Protein AF-A0A928A8Z9-F1 (afdb_monomer_lite)

Radius of gyration: 19.28 Å; chains: 1; bounding box: 42×28×47 Å

pLDDT: mean 79.36, std 13.64, range [57.0, 98.56]

Foldseek 3Di:
DDPVVVVVVVVVVVVVVVVVVVVVVVLVDDDDPPCPPPQPDLVVLVPDPPPVPCVPVDDDSVVVVVVVVVSD

Secondary structure (DSSP, 8-state):
--HHHHHHHHHHHHHHHHHHHHHHHHHTSPPPTT-TT----HHHHHH---TT-GGGTT--HHHHHHHHHHT-

Structure (mmCIF, N/CA/C/O backbone):
data_AF-A0A928A8Z9-F1
#
_entry.id   AF-A0A928A8Z9-F1
#
loop_
_atom_site.group_PDB
_atom_site.id
_atom_site.type_symbol
_atom_site.label_atom_id
_atom_site.label_alt_id
_atom_site.label_comp_id
_atom_site.label_asym_id
_atom_site.label_entity_id
_atom_site.label_seq_id
_atom_site.pdbx_PDB_ins_code
_atom_site.Cartn_x
_atom_site.Cartn_y
_atom_site.Cartn_z
_atom_site.occupancy
_atom_site.B_iso_or_equiv
_atom_site.auth_seq_id
_atom_site.auth_comp_id
_atom_site.auth_asym_id
_atom_site.auth_atom_id
_atom_site.pdbx_PDB_model_num
ATOM 1 N N . MET A 1 1 ? 21.920 1.563 -23.262 1.00 70.19 1 MET A N 1
ATOM 2 C CA . MET A 1 1 ? 20.904 0.888 -22.430 1.00 70.19 1 MET A CA 1
ATOM 3 C C . MET A 1 1 ? 19.748 0.568 -23.355 1.00 70.19 1 MET A C 1
ATOM 5 O O . MET A 1 1 ? 19.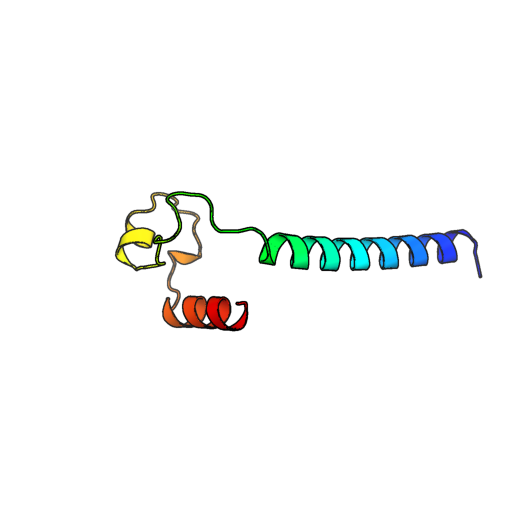395 1.436 -24.144 1.00 70.19 1 MET A O 1
ATOM 9 N N . ASP A 1 2 ? 19.273 -0.671 -23.359 1.00 93.12 2 ASP A N 1
ATOM 10 C CA . ASP A 1 2 ? 18.208 -1.109 -24.264 1.00 93.12 2 ASP A CA 1
ATOM 11 C C . ASP A 1 2 ? 16.917 -0.286 -24.017 1.00 93.12 2 ASP A C 1
ATOM 13 O O . ASP A 1 2 ? 16.595 -0.018 -22.852 1.00 93.12 2 ASP A O 1
ATOM 17 N N . PRO A 1 3 ? 16.199 0.169 -25.063 1.00 94.25 3 PRO A N 1
ATOM 18 C CA . PRO A 1 3 ? 15.000 0.996 -24.904 1.00 94.25 3 PRO A CA 1
ATOM 19 C C . PRO A 1 3 ? 13.909 0.328 -24.054 1.00 94.25 3 PRO A C 1
ATOM 21 O O . PRO A 1 3 ? 13.210 1.019 -23.312 1.00 94.25 3 PRO A O 1
ATOM 24 N N . TYR A 1 4 ? 13.795 -1.001 -24.090 1.00 95.94 4 TYR A N 1
ATOM 25 C CA . TYR A 1 4 ? 12.863 -1.759 -23.256 1.00 95.94 4 TYR A CA 1
ATOM 26 C C . TYR A 1 4 ? 13.265 -1.728 -21.779 1.00 95.94 4 TYR A C 1
ATOM 28 O O . TYR A 1 4 ? 12.403 -1.651 -20.906 1.00 95.94 4 TYR A O 1
ATOM 36 N N . VAL A 1 5 ? 14.569 -1.711 -21.487 1.00 96.44 5 VAL A N 1
ATOM 37 C CA . VAL A 1 5 ? 15.084 -1.590 -20.113 1.00 96.44 5 VAL A CA 1
ATOM 38 C C . VAL A 1 5 ? 14.791 -0.202 -19.541 1.00 96.44 5 VAL A C 1
ATOM 40 O O . VAL A 1 5 ? 14.354 -0.092 -18.398 1.00 96.44 5 VAL A O 1
ATOM 43 N N . ILE A 1 6 ? 14.963 0.860 -20.335 1.00 96.81 6 ILE A N 1
ATOM 44 C CA . ILE A 1 6 ? 14.621 2.229 -19.913 1.00 96.81 6 ILE A CA 1
ATOM 45 C C . ILE A 1 6 ? 13.116 2.339 -19.630 1.00 96.81 6 ILE A C 1
ATOM 47 O O . ILE A 1 6 ? 12.718 2.879 -18.598 1.00 96.81 6 ILE A O 1
ATOM 51 N N . LEU A 1 7 ? 12.280 1.788 -20.515 1.00 97.50 7 LEU A N 1
ATOM 52 C CA . LEU A 1 7 ? 10.828 1.798 -20.349 1.00 97.50 7 LEU A CA 1
ATOM 53 C C . LEU A 1 7 ? 10.393 1.028 -19.093 1.00 97.50 7 LEU A C 1
ATOM 55 O O . LEU A 1 7 ? 9.558 1.522 -18.339 1.00 97.50 7 LEU A O 1
ATOM 59 N N . ALA A 1 8 ? 11.003 -0.128 -18.815 1.00 97.31 8 ALA A N 1
ATOM 60 C CA . ALA A 1 8 ? 10.732 -0.896 -17.600 1.00 97.31 8 ALA A CA 1
ATOM 61 C C . ALA A 1 8 ? 11.057 -0.101 -16.323 1.00 97.31 8 ALA A C 1
ATOM 63 O O . ALA A 1 8 ? 10.246 -0.069 -15.398 1.00 97.31 8 ALA A O 1
ATOM 64 N N . ILE A 1 9 ? 12.200 0.595 -16.284 1.00 97.81 9 ILE A N 1
ATOM 65 C CA . ILE A 1 9 ? 12.591 1.432 -15.138 1.00 97.81 9 ILE A CA 1
ATOM 66 C C . ILE A 1 9 ? 11.574 2.557 -14.913 1.00 97.81 9 ILE A C 1
ATOM 68 O O . ILE A 1 9 ? 11.143 2.778 -13.781 1.00 97.81 9 ILE A O 1
ATOM 72 N N . ILE A 1 10 ? 11.153 3.241 -15.981 1.00 98.19 10 ILE A N 1
ATOM 73 C CA . ILE A 1 10 ? 10.157 4.320 -15.899 1.00 98.19 10 ILE A CA 1
ATOM 74 C C . ILE A 1 10 ? 8.835 3.798 -15.327 1.00 98.19 10 ILE A C 1
ATOM 76 O O . ILE A 1 10 ? 8.261 4.431 -14.442 1.00 98.19 10 ILE A O 1
ATOM 80 N N . VAL A 1 11 ? 8.370 2.636 -15.792 1.00 98.25 11 VAL A N 1
ATOM 81 C CA . VAL A 1 11 ? 7.127 2.021 -15.307 1.00 98.25 11 VAL A CA 1
ATOM 82 C C . VAL A 1 11 ? 7.220 1.693 -13.818 1.00 98.25 11 VAL A C 1
ATOM 84 O O . VAL A 1 11 ? 6.3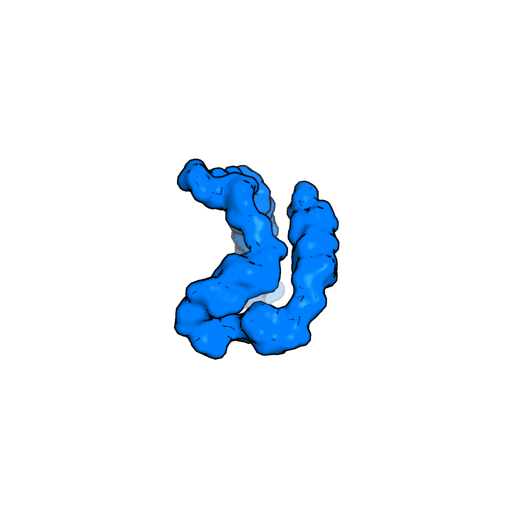03 2.018 -13.068 1.00 98.25 11 VAL A O 1
ATOM 87 N N . VAL A 1 12 ? 8.331 1.110 -13.361 1.00 98.44 12 VAL A N 1
ATOM 88 C CA . VAL A 1 12 ? 8.523 0.793 -11.937 1.00 98.44 12 VAL A CA 1
ATOM 89 C C . VAL A 1 12 ? 8.511 2.061 -11.083 1.00 98.44 12 VAL A C 1
ATOM 91 O O . VAL A 1 12 ? 7.800 2.112 -10.082 1.00 98.44 12 VAL A O 1
ATOM 94 N N . ILE A 1 13 ? 9.233 3.108 -11.493 1.00 98.44 13 ILE A N 1
ATOM 95 C CA . ILE A 1 13 ? 9.248 4.392 -10.774 1.00 98.44 13 ILE A CA 1
ATOM 96 C C . ILE A 1 13 ? 7.838 4.994 -10.708 1.00 98.44 13 ILE A C 1
ATOM 98 O O . ILE A 1 13 ? 7.422 5.469 -9.651 1.00 98.44 13 ILE A O 1
ATOM 102 N N . ALA A 1 14 ? 7.082 4.943 -11.808 1.00 98.50 14 ALA A N 1
ATOM 103 C CA . ALA A 1 14 ? 5.713 5.444 -11.852 1.00 98.50 14 ALA A CA 1
ATOM 104 C C . ALA A 1 14 ? 4.787 4.678 -10.895 1.00 98.50 14 ALA A C 1
ATOM 106 O O . ALA A 1 14 ? 4.021 5.302 -10.165 1.00 98.50 14 ALA A O 1
ATOM 107 N N . LEU A 1 15 ?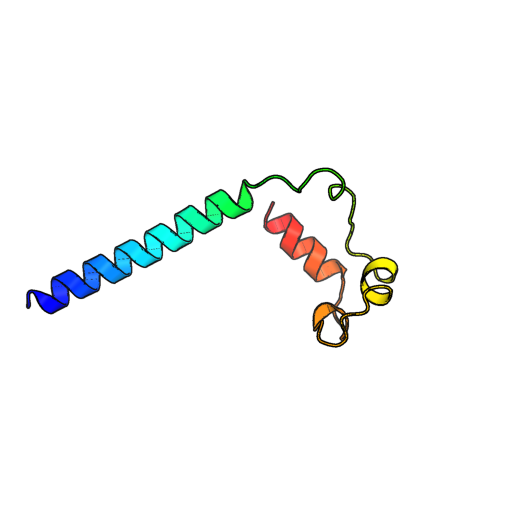 4.882 3.347 -10.845 1.00 98.56 15 LEU A N 1
ATOM 108 C CA . LEU A 1 15 ? 4.084 2.527 -9.928 1.00 98.56 15 LEU A CA 1
ATOM 109 C C . LEU A 1 15 ? 4.401 2.833 -8.462 1.00 98.56 15 LEU A C 1
ATOM 111 O O . LEU A 1 15 ? 3.484 2.987 -7.659 1.00 98.56 15 LEU A O 1
ATOM 115 N N . VAL A 1 16 ? 5.684 2.982 -8.125 1.00 98.31 16 VAL A N 1
ATOM 116 C CA . VAL A 1 16 ? 6.111 3.368 -6.773 1.00 98.31 16 VAL A CA 1
ATOM 117 C C . VAL A 1 16 ? 5.557 4.748 -6.410 1.00 98.31 16 VAL A C 1
ATOM 119 O O . VAL A 1 16 ? 4.999 4.924 -5.330 1.00 98.31 16 VAL A O 1
ATOM 122 N N . ALA A 1 17 ? 5.641 5.722 -7.318 1.00 98.12 17 ALA A N 1
ATOM 123 C CA . ALA A 1 17 ? 5.079 7.051 -7.091 1.00 98.12 17 ALA A CA 1
ATOM 124 C C . ALA A 1 17 ? 3.553 7.009 -6.894 1.00 98.12 17 ALA A C 1
ATOM 126 O O . ALA A 1 17 ? 3.042 7.619 -5.956 1.00 98.12 17 ALA A O 1
ATOM 127 N N . ILE A 1 18 ? 2.828 6.258 -7.730 1.00 98.38 18 ILE A N 1
ATOM 128 C CA . ILE A 1 18 ? 1.375 6.067 -7.602 1.00 98.38 18 ILE A CA 1
ATOM 129 C C . ILE A 1 18 ? 1.033 5.456 -6.243 1.00 98.38 18 ILE A C 1
ATOM 131 O O . ILE A 1 18 ? 0.113 5.936 -5.582 1.00 98.38 18 ILE A O 1
ATOM 135 N N . PHE A 1 19 ? 1.782 4.447 -5.795 1.00 97.38 19 PHE A N 1
ATOM 136 C CA . PHE A 1 19 ? 1.585 3.832 -4.485 1.00 97.38 19 PHE A CA 1
ATOM 137 C C . PHE A 1 19 ? 1.702 4.858 -3.350 1.00 97.38 19 PHE A C 1
ATOM 139 O O . PHE A 1 19 ? 0.780 4.991 -2.553 1.00 97.38 19 PHE A O 1
ATOM 146 N N . PHE A 1 20 ? 2.774 5.652 -3.306 1.00 97.44 20 PHE A N 1
ATOM 147 C CA . PHE A 1 20 ? 2.937 6.651 -2.245 1.00 97.44 20 PHE A CA 1
ATOM 148 C C . PHE A 1 20 ? 1.883 7.761 -2.301 1.00 97.44 20 PHE A C 1
ATOM 150 O O . PHE A 1 20 ? 1.369 8.177 -1.264 1.00 97.44 20 PHE A O 1
ATOM 157 N N . ILE A 1 21 ? 1.529 8.234 -3.498 1.00 96.75 21 ILE A N 1
ATOM 158 C CA . ILE A 1 21 ? 0.489 9.258 -3.662 1.00 96.75 21 ILE A CA 1
ATOM 159 C C . ILE A 1 21 ? -0.853 8.725 -3.161 1.00 96.75 21 ILE A C 1
ATOM 161 O O . ILE A 1 21 ? -1.519 9.381 -2.363 1.00 96.75 21 ILE A O 1
ATOM 165 N N . THR A 1 22 ? -1.242 7.532 -3.608 1.00 94.62 22 THR A N 1
ATOM 166 C CA . THR A 1 22 ? -2.502 6.909 -3.189 1.00 94.62 22 THR A CA 1
ATOM 167 C C . THR A 1 22 ? -2.510 6.603 -1.697 1.00 94.62 22 THR A C 1
ATOM 169 O O . THR A 1 22 ? -3.520 6.866 -1.059 1.00 94.62 22 THR A O 1
ATOM 172 N N . TYR A 1 23 ? -1.390 6.166 -1.118 1.00 93.38 23 TYR A N 1
ATOM 173 C CA . TYR A 1 23 ? -1.235 5.976 0.324 1.00 93.38 23 TYR A CA 1
ATOM 174 C C . TYR A 1 23 ? -1.481 7.271 1.112 1.00 93.38 23 TYR A C 1
ATOM 176 O O . TYR A 1 23 ? -2.307 7.303 2.021 1.00 93.38 23 TYR A O 1
ATOM 184 N N . VAL A 1 24 ? -0.831 8.375 0.726 1.00 93.12 24 VAL A N 1
ATOM 185 C CA . VAL A 1 24 ? -1.006 9.674 1.400 1.00 93.12 24 VAL A CA 1
ATOM 186 C C . VAL A 1 24 ? -2.434 10.202 1.248 1.00 93.12 24 VAL A C 1
ATOM 188 O O . VAL A 1 24 ? -2.982 10.775 2.189 1.00 93.12 24 VAL A O 1
ATOM 191 N N . LEU A 1 25 ? -3.047 10.035 0.074 1.00 92.38 25 LEU A N 1
ATOM 192 C CA . LEU A 1 25 ? -4.438 10.434 -0.152 1.00 92.38 25 LEU A CA 1
ATOM 193 C C . LEU A 1 25 ? -5.418 9.565 0.645 1.00 92.38 25 LEU A C 1
ATOM 195 O O . LEU A 1 25 ? -6.380 10.094 1.195 1.00 92.38 25 LEU A O 1
ATOM 199 N N . ASN A 1 26 ? -5.153 8.262 0.750 1.00 90.88 26 ASN A N 1
ATOM 200 C CA . ASN A 1 26 ? -5.940 7.339 1.560 1.00 90.88 26 ASN A CA 1
ATOM 201 C C . ASN A 1 26 ? -5.882 7.743 3.041 1.00 90.88 26 ASN A C 1
ATOM 203 O O . ASN A 1 26 ? -6.929 7.966 3.636 1.00 90.88 26 ASN A O 1
ATOM 207 N N . LYS A 1 27 ? -4.685 8.014 3.583 1.00 81.88 27 LYS A N 1
ATOM 208 C CA . LYS A 1 27 ? -4.509 8.498 4.965 1.00 81.88 27 LYS A CA 1
ATOM 209 C C . LYS A 1 27 ? -5.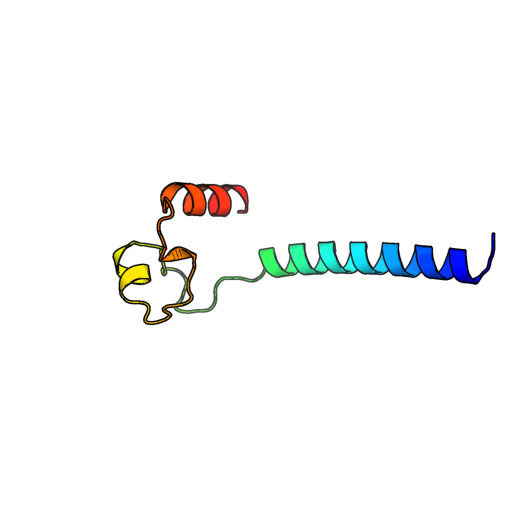226 9.828 5.240 1.00 81.88 27 LYS A C 1
ATOM 211 O O . LYS A 1 27 ? -5.692 10.072 6.345 1.00 81.88 27 LYS A O 1
ATOM 216 N N . LYS A 1 28 ? -5.325 10.711 4.244 1.00 85.06 28 LYS A N 1
ATOM 217 C CA . LYS A 1 28 ? -6.049 11.991 4.369 1.00 85.06 28 LYS A CA 1
ATOM 218 C C . LYS A 1 28 ? -7.560 11.867 4.193 1.00 85.06 28 LYS A C 1
ATOM 220 O O . LYS A 1 28 ? -8.258 12.867 4.355 1.00 85.06 28 LYS A O 1
ATOM 225 N N . THR A 1 29 ? -8.058 10.699 3.799 1.00 87.94 29 THR A N 1
ATOM 226 C CA . THR A 1 29 ? -9.489 10.492 3.603 1.00 87.94 29 THR A CA 1
ATOM 227 C C . THR A 1 29 ? -10.151 10.472 4.979 1.00 87.94 29 THR A C 1
ATOM 229 O O . THR A 1 29 ? -9.806 9.621 5.797 1.00 87.94 29 THR A O 1
ATOM 232 N N . PRO A 1 30 ? -11.060 11.417 5.272 1.00 82.12 30 PRO A N 1
ATOM 233 C CA . PRO A 1 30 ? -11.731 11.445 6.559 1.00 82.12 30 PRO A CA 1
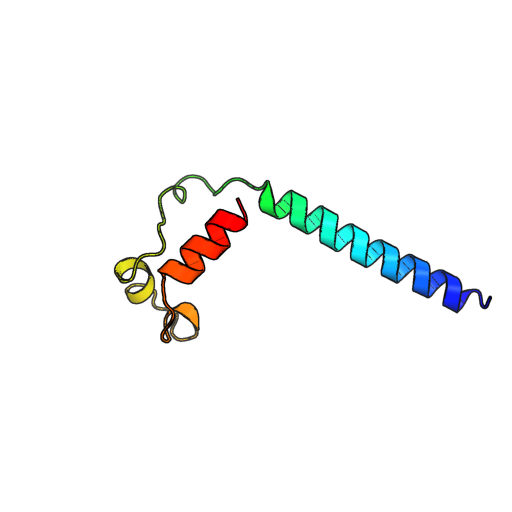ATOM 234 C C . PRO A 1 30 ? -12.593 10.195 6.727 1.00 82.12 30 PRO A C 1
ATOM 236 O O . PRO A 1 30 ? -13.104 9.629 5.756 1.00 82.12 30 PRO A O 1
ATOM 239 N N . VAL A 1 31 ? -12.775 9.790 7.980 1.00 80.31 31 VAL A N 1
ATOM 240 C CA . VAL A 1 31 ? -13.717 8.730 8.340 1.00 80.31 31 VAL A CA 1
ATOM 241 C C . VAL A 1 31 ? -15.118 9.138 7.849 1.00 80.31 31 VAL A C 1
ATOM 243 O O . VAL A 1 31 ? -15.490 10.302 8.010 1.00 80.31 31 VAL A O 1
ATOM 246 N N . PRO A 1 32 ? -15.887 8.233 7.213 1.00 80.69 32 PRO A N 1
ATOM 247 C CA . PRO A 1 32 ? -17.216 8.564 6.710 1.00 80.69 32 PRO A CA 1
ATOM 248 C C . PRO A 1 32 ? -18.166 8.978 7.840 1.00 80.69 32 PRO A C 1
ATOM 250 O O . PRO A 1 32 ? -18.071 8.473 8.962 1.00 80.69 32 PRO A O 1
ATOM 253 N N . GLU A 1 33 ? -19.108 9.866 7.510 1.00 78.62 33 GLU A N 1
ATOM 254 C CA . GLU A 1 33 ? -20.104 10.379 8.456 1.00 78.62 33 GLU A CA 1
ATOM 255 C C . GLU A 1 33 ? -20.877 9.229 9.124 1.00 78.62 33 GLU A C 1
ATOM 257 O O . GLU A 1 33 ? -21.385 8.324 8.455 1.00 78.62 33 GLU A O 1
ATOM 262 N N . GLY A 1 34 ? -20.954 9.250 10.457 1.00 77.75 34 GLY A N 1
ATOM 263 C CA . GLY A 1 34 ? -21.611 8.216 11.260 1.00 77.75 34 GLY A CA 1
ATOM 264 C C . GLY A 1 34 ? -20.718 7.031 11.644 1.00 77.75 34 GLY A C 1
ATOM 265 O O . GLY A 1 34 ? -21.165 6.158 12.389 1.00 77.75 34 GLY A O 1
ATOM 266 N N . CYS A 1 35 ? -19.464 6.994 11.180 1.00 73.88 35 CYS A N 1
ATOM 267 C CA . CYS A 1 35 ? -18.476 5.976 11.552 1.00 73.88 35 CYS A CA 1
ATOM 268 C C . CYS A 1 35 ? -17.373 6.501 12.489 1.00 73.88 35 CYS A C 1
ATOM 270 O O . CYS A 1 35 ? -16.479 5.740 12.851 1.00 73.88 35 CYS A O 1
ATOM 272 N N . GLU A 1 36 ? -17.428 7.762 12.931 1.00 76.25 36 GLU A N 1
ATOM 273 C CA . GLU A 1 36 ? -16.348 8.411 13.696 1.00 76.25 36 GLU A CA 1
ATOM 274 C C . GLU A 1 36 ? -16.113 7.786 15.081 1.00 76.25 36 GLU A C 1
ATOM 276 O O . GLU A 1 36 ? -15.050 7.946 15.673 1.00 76.25 36 GLU A O 1
ATOM 281 N N . ASN A 1 37 ? -17.105 7.064 15.608 1.00 69.88 37 ASN A N 1
ATOM 282 C CA . ASN A 1 37 ? -17.069 6.463 16.942 1.00 69.88 37 ASN A CA 1
ATOM 283 C C . ASN A 1 37 ? -17.016 4.930 16.917 1.00 69.88 37 ASN A C 1
ATOM 285 O O . ASN A 1 37 ? -17.195 4.300 17.964 1.00 69.88 37 ASN A O 1
ATOM 289 N N . ILE A 1 38 ? -16.785 4.315 15.750 1.00 68.75 38 ILE A N 1
ATOM 290 C CA . ILE A 1 38 ? -16.601 2.864 15.652 1.00 68.75 38 ILE A CA 1
ATOM 291 C C . ILE A 1 38 ? -15.221 2.534 16.214 1.00 68.75 38 ILE A C 1
ATOM 293 O O . ILE A 1 38 ? -14.228 2.426 15.501 1.00 68.75 38 ILE A O 1
ATOM 297 N N . LYS A 1 39 ? -15.156 2.400 17.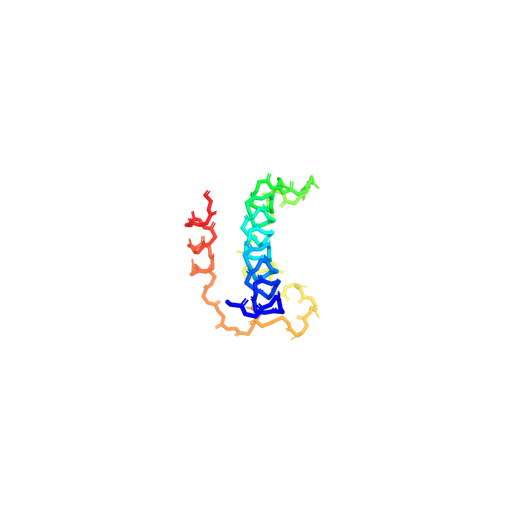536 1.00 65.19 39 LYS A N 1
ATOM 298 C CA . LYS A 1 39 ? -13.978 1.872 18.208 1.00 65.19 39 LYS A CA 1
ATOM 299 C C . LYS A 1 39 ? -13.933 0.370 17.989 1.00 65.19 39 LYS A C 1
ATOM 301 O O . LYS A 1 39 ? -14.949 -0.321 18.130 1.00 65.19 39 LYS A O 1
ATOM 306 N N . ILE A 1 40 ? -12.746 -0.125 17.661 1.00 65.81 40 ILE A N 1
ATOM 307 C CA . ILE A 1 40 ? -12.487 -1.557 17.644 1.00 65.81 40 ILE A CA 1
ATOM 308 C C . ILE A 1 40 ? -12.575 -2.025 19.100 1.00 65.81 40 ILE A C 1
ATOM 310 O O . ILE A 1 40 ? -11.712 -1.727 19.918 1.00 65.81 40 ILE A O 1
ATOM 314 N N . SER A 1 41 ? -13.667 -2.698 19.436 1.00 65.56 41 SER A N 1
ATOM 315 C CA . SER A 1 41 ? -13.880 -3.328 20.734 1.00 65.56 41 SER A CA 1
ATOM 316 C C . SER A 1 41 ? -14.214 -4.797 20.525 1.00 65.56 41 SER A C 1
ATOM 318 O O . SER A 1 41 ? -14.732 -5.181 19.469 1.00 65.56 41 SER A O 1
ATOM 320 N N . ASP A 1 42 ? -13.933 -5.618 21.537 1.00 65.38 42 ASP A N 1
ATOM 321 C CA . ASP A 1 42 ? -14.236 -7.051 21.505 1.00 65.38 42 ASP A CA 1
ATOM 322 C C . ASP A 1 42 ? -15.716 -7.282 21.181 1.00 65.38 42 ASP A C 1
ATOM 324 O O . ASP A 1 42 ? -16.058 -8.090 20.326 1.00 65.38 42 ASP A O 1
ATOM 328 N N . GLU A 1 43 ? -16.604 -6.501 21.791 1.00 65.44 43 GLU A N 1
ATOM 329 C CA . GLU A 1 43 ? -18.053 -6.548 21.579 1.00 65.44 43 GLU A CA 1
ATOM 330 C C . GLU A 1 43 ? -18.469 -6.228 20.128 1.00 65.44 43 GLU A C 1
ATOM 332 O O . GLU A 1 43 ? -19.282 -6.957 19.551 1.00 65.44 43 GLU A O 1
ATOM 337 N N . ASN A 1 44 ? -17.857 -5.226 19.487 1.00 68.38 44 ASN A N 1
ATOM 338 C CA . ASN A 1 44 ? -18.130 -4.886 18.087 1.00 68.38 44 ASN A CA 1
ATOM 339 C C . ASN A 1 44 ? -17.568 -5.941 17.114 1.00 68.38 44 ASN A C 1
ATOM 341 O O . ASN A 1 44 ? -18.231 -6.306 16.140 1.00 68.38 44 ASN A O 1
ATOM 345 N N . CYS A 1 45 ? -16.374 -6.481 17.386 1.00 67.94 45 CYS A N 1
ATOM 346 C CA . CYS A 1 45 ? -15.764 -7.534 16.565 1.00 67.94 45 CYS A CA 1
ATOM 347 C C . CYS A 1 45 ? -16.471 -8.889 16.710 1.00 67.94 45 CYS A C 1
ATOM 349 O O . CYS A 1 45 ? -16.623 -9.617 15.727 1.00 67.94 45 CYS A O 1
ATOM 351 N N . LEU A 1 46 ? -16.936 -9.238 17.911 1.00 64.81 46 LEU A N 1
ATOM 352 C CA . LEU A 1 46 ? -17.656 -10.487 18.167 1.00 64.81 46 LEU A CA 1
ATOM 353 C C . LEU A 1 46 ? -19.057 -10.477 17.544 1.00 64.81 46 LEU A C 1
ATOM 355 O O . LEU A 1 46 ? -19.496 -11.518 17.046 1.00 64.81 46 LEU A O 1
ATOM 359 N N . SER A 1 47 ? -19.711 -9.309 17.515 1.00 65.69 47 SER A N 1
ATOM 360 C CA . SER A 1 47 ? -21.007 -9.081 16.856 1.00 65.69 47 SER A CA 1
ATOM 361 C C . SER A 1 47 ? -20.922 -9.148 15.321 1.00 65.69 47 SER A C 1
ATOM 363 O O . SER A 1 47 ? -21.912 -9.420 14.640 1.00 65.69 47 SER A O 1
ATOM 365 N N . CYS A 1 48 ? -19.725 -8.973 14.749 1.00 68.31 48 CYS A N 1
ATOM 366 C CA . CYS A 1 48 ? -19.501 -9.137 13.318 1.00 68.31 48 CYS A CA 1
ATOM 367 C C . CYS A 1 48 ? -19.675 -10.613 12.900 1.00 68.31 48 CYS A C 1
ATOM 369 O O . CYS A 1 48 ? -18.971 -11.517 13.368 1.00 68.31 48 CYS A O 1
ATOM 371 N N . GLY A 1 49 ? -20.624 -10.854 11.988 1.00 67.50 49 GLY A N 1
ATOM 372 C CA . GLY A 1 49 ? -20.953 -12.179 11.445 1.00 67.50 49 GLY A CA 1
ATOM 373 C C . GLY A 1 49 ? -19.964 -12.708 10.400 1.00 67.50 49 GLY A C 1
ATOM 374 O O . GLY A 1 49 ? -20.131 -13.829 9.926 1.00 67.50 49 GLY A O 1
ATOM 375 N N . ASN A 1 50 ? -18.935 -11.931 10.043 1.00 74.06 50 ASN A N 1
ATOM 376 C CA . ASN A 1 50 ? -17.883 -12.384 9.134 1.00 74.06 50 ASN A CA 1
ATOM 377 C C . ASN A 1 50 ? -16.978 -13.404 9.834 1.00 74.06 50 ASN A C 1
ATOM 379 O O . ASN A 1 50 ? -16.104 -13.049 10.626 1.00 74.06 50 ASN A O 1
ATOM 383 N N . MET A 1 51 ? -17.198 -14.681 9.521 1.00 65.69 51 MET A N 1
ATOM 384 C CA . MET A 1 51 ? -16.453 -15.820 10.071 1.00 65.69 51 MET A CA 1
ATOM 385 C C . MET A 1 51 ? -15.010 -15.898 9.542 1.00 65.69 51 MET A C 1
ATOM 387 O O . MET A 1 51 ? -14.145 -16.439 10.226 1.00 65.69 51 MET A O 1
ATOM 391 N N . ASP A 1 52 ? -14.745 -15.300 8.377 1.00 71.12 52 ASP A N 1
ATOM 392 C CA . ASP A 1 52 ? -13.424 -15.257 7.729 1.00 71.12 52 ASP A CA 1
ATOM 393 C C . ASP A 1 52 ? -12.553 -14.081 8.203 1.00 71.12 52 ASP A C 1
ATOM 395 O O . ASP A 1 52 ? -11.443 -13.863 7.718 1.00 71.12 52 ASP A O 1
ATOM 399 N N . CYS A 1 53 ? -13.047 -13.284 9.155 1.00 68.06 53 CYS A N 1
ATOM 400 C CA . CYS A 1 53 ? -12.289 -12.168 9.695 1.00 68.06 53 CYS A CA 1
ATOM 401 C C . CYS A 1 53 ? -11.170 -12.687 10.611 1.00 68.06 53 CYS A C 1
ATOM 403 O O . CYS A 1 53 ? -11.416 -13.031 11.768 1.00 68.06 53 CYS A O 1
ATOM 405 N N . HIS A 1 54 ? -9.926 -12.699 10.123 1.00 65.31 54 HIS A N 1
ATOM 406 C CA . HIS A 1 54 ? -8.753 -13.090 10.917 1.00 65.31 54 HIS A CA 1
ATOM 407 C C . HIS A 1 54 ? -8.540 -12.216 12.167 1.00 65.31 54 HIS A C 1
ATOM 409 O O . HIS A 1 54 ? -7.944 -12.684 13.130 1.00 65.31 54 HIS A O 1
ATOM 415 N N . ILE A 1 55 ? -9.100 -10.999 12.203 1.00 64.88 55 ILE A N 1
ATOM 416 C CA . ILE A 1 55 ? -9.099 -10.125 13.392 1.00 64.88 55 ILE A CA 1
ATOM 417 C C . ILE A 1 55 ? -9.888 -10.766 14.551 1.00 64.88 55 ILE A C 1
ATOM 419 O O . ILE A 1 55 ? -9.520 -10.614 15.710 1.00 64.88 55 ILE A O 1
ATOM 423 N N . LYS A 1 56 ? -10.935 -11.553 14.254 1.00 61.34 56 LYS A N 1
ATOM 424 C CA . LYS A 1 56 ? -11.735 -12.286 15.253 1.00 61.34 56 LYS A CA 1
ATOM 425 C C . LYS A 1 56 ? -10.978 -13.480 15.848 1.00 61.34 56 LYS A C 1
ATOM 427 O O . LYS A 1 56 ? -11.321 -13.958 16.927 1.00 61.34 56 LYS A O 1
ATOM 432 N N . GLN A 1 57 ? -9.954 -13.975 15.152 1.00 60.19 57 GLN A N 1
ATOM 433 C CA . GLN A 1 57 ? -9.179 -15.151 15.542 1.00 60.19 57 GLN A CA 1
ATOM 434 C C . GLN A 1 57 ? -7.918 -14.734 16.314 1.00 60.19 57 GLN A C 1
ATOM 436 O O . GLN A 1 57 ? -6.798 -14.890 15.843 1.00 60.19 57 GLN A O 1
ATOM 441 N N . GLY A 1 58 ? -8.117 -14.225 17.533 1.00 62.91 58 GLY A N 1
ATOM 442 C CA . GLY A 1 58 ? -7.077 -14.205 18.568 1.00 62.91 58 GLY A CA 1
ATOM 443 C C . GLY A 1 58 ? -5.996 -13.125 18.449 1.00 62.91 58 GLY A C 1
ATOM 444 O O . GLY A 1 58 ? -4.820 -13.450 18.602 1.00 62.91 58 GLY A O 1
ATOM 445 N N . ILE A 1 59 ? -6.368 -11.856 18.238 1.00 62.41 59 ILE A N 1
ATOM 446 C CA . ILE A 1 59 ? -5.420 -10.727 18.260 1.00 62.41 59 ILE A CA 1
ATOM 447 C C . ILE A 1 59 ? -5.712 -9.756 19.414 1.00 62.41 59 ILE A C 1
ATOM 449 O O . ILE A 1 59 ? -6.860 -9.456 19.732 1.00 62.41 59 ILE A O 1
ATOM 453 N N . ASP A 1 60 ? -4.625 -9.278 20.023 1.00 66.69 60 ASP A N 1
ATOM 454 C CA . ASP A 1 60 ? -4.555 -8.239 21.049 1.00 66.69 60 ASP A CA 1
ATOM 455 C C . ASP A 1 60 ? -4.965 -6.880 20.461 1.00 66.69 60 ASP A C 1
ATOM 457 O O . ASP A 1 60 ? -4.183 -6.220 19.771 1.00 66.69 60 ASP A O 1
ATOM 461 N N . LEU A 1 61 ? -6.213 -6.478 20.720 1.00 70.75 61 LEU A N 1
ATOM 462 C CA . LEU A 1 61 ? -6.799 -5.214 20.263 1.00 70.75 61 LEU A CA 1
ATOM 463 C C . LEU A 1 61 ? -5.911 -3.998 20.544 1.00 70.75 61 LEU A C 1
ATOM 465 O O . LEU A 1 61 ? -5.912 -3.054 19.759 1.00 70.75 61 LEU A O 1
ATOM 469 N N . LYS A 1 62 ? -5.121 -4.035 21.624 1.00 67.00 62 LYS A N 1
ATOM 470 C CA . LYS A 1 62 ? -4.226 -2.935 21.994 1.00 67.00 62 LYS A CA 1
ATOM 471 C C . LYS A 1 62 ? -3.128 -2.716 20.968 1.00 67.00 62 LYS A C 1
ATOM 473 O O . LYS A 1 62 ? -2.822 -1.573 20.662 1.00 67.00 62 LYS A O 1
ATOM 478 N N . LYS A 1 63 ? -2.575 -3.793 20.407 1.00 71.62 63 LYS A N 1
ATOM 479 C CA . LYS A 1 63 ? -1.516 -3.698 19.401 1.00 71.62 63 LYS A CA 1
ATOM 480 C C . LYS A 1 63 ? -2.034 -3.070 18.107 1.00 71.62 63 LYS A C 1
ATOM 482 O O . LYS A 1 63 ? -1.361 -2.234 17.523 1.00 71.62 63 LYS A O 1
ATOM 487 N N . ILE A 1 64 ? -3.250 -3.433 17.700 1.00 72.69 64 ILE A N 1
ATOM 488 C CA . ILE A 1 64 ? -3.912 -2.834 16.532 1.00 72.69 64 ILE A CA 1
ATOM 489 C C . ILE A 1 64 ? -4.196 -1.352 16.795 1.00 72.69 64 ILE A C 1
ATOM 491 O O . ILE A 1 64 ? -3.967 -0.513 15.932 1.00 72.69 64 ILE A O 1
ATOM 495 N N . GLU A 1 65 ? -4.686 -1.016 17.989 1.00 73.50 65 GLU A N 1
ATOM 496 C CA . GLU A 1 65 ? -4.971 0.370 18.359 1.00 73.50 65 GLU A CA 1
ATOM 497 C C . GLU A 1 65 ? -3.695 1.229 18.442 1.00 73.50 65 GLU A C 1
ATOM 499 O O . GLU A 1 65 ? -3.743 2.414 18.130 1.00 73.50 65 GLU A O 1
ATOM 504 N N . GLU A 1 66 ? -2.561 0.652 18.847 1.00 76.38 66 GLU A N 1
ATOM 505 C CA . GLU A 1 66 ? -1.247 1.307 18.846 1.00 76.38 66 GLU A CA 1
ATOM 506 C C . GLU A 1 66 ? -0.704 1.513 17.426 1.00 76.38 66 GLU A C 1
ATOM 508 O O . GLU A 1 66 ? -0.324 2.634 17.106 1.00 76.38 66 GLU A O 1
ATOM 513 N N . GLU A 1 67 ? -0.744 0.493 16.559 1.00 72.56 67 GLU A N 1
ATOM 514 C CA . GLU A 1 67 ? -0.348 0.618 15.144 1.00 72.56 67 GLU A CA 1
ATOM 515 C C . GLU A 1 67 ? -1.186 1.697 14.428 1.00 72.56 67 GLU A C 1
ATOM 517 O O . GLU A 1 67 ? -0.641 2.564 13.752 1.00 72.56 67 GLU A O 1
ATOM 522 N N . LEU A 1 68 ? -2.504 1.732 14.666 1.00 72.31 68 LEU A N 1
ATOM 523 C CA . LEU A 1 68 ? -3.391 2.761 14.107 1.00 72.31 68 LEU A CA 1
ATOM 524 C C . LEU A 1 68 ? -3.083 4.177 14.619 1.00 72.31 68 LEU A C 1
ATOM 526 O O . LEU A 1 68 ? -3.267 5.136 13.876 1.00 72.31 68 LEU A O 1
ATOM 530 N N . LYS A 1 69 ? -2.636 4.317 15.874 1.00 72.12 69 LYS A N 1
ATOM 531 C CA . LYS A 1 69 ? -2.253 5.612 16.465 1.00 72.12 69 LYS A CA 1
ATOM 532 C C . LYS A 1 69 ? -0.872 6.078 16.018 1.00 72.12 69 LYS A C 1
ATOM 534 O O . LYS A 1 69 ? -0.652 7.280 15.936 1.00 72.12 69 LYS A O 1
ATOM 539 N N . GLU A 1 70 ? 0.065 5.165 15.765 1.00 70.12 70 GLU A N 1
ATOM 540 C CA . GLU A 1 70 ? 1.358 5.505 15.150 1.00 70.12 70 GLU A CA 1
ATOM 541 C C . GLU A 1 70 ? 1.187 5.938 13.686 1.00 70.12 70 GLU A C 1
ATOM 543 O O . GLU A 1 70 ? 1.956 6.761 13.181 1.00 70.12 70 GLU A O 1
ATOM 548 N N . ASP A 1 71 ? 0.146 5.422 13.031 1.00 61.22 71 ASP A N 1
ATOM 549 C CA . ASP A 1 71 ? -0.230 5.760 11.666 1.00 61.22 71 ASP A CA 1
ATOM 550 C C . ASP A 1 71 ? -1.117 7.016 11.541 1.00 61.22 71 ASP A C 1
ATOM 552 O O . ASP A 1 71 ? -1.370 7.427 10.405 1.00 61.22 71 ASP A O 1
ATOM 556 N N . GLU A 1 72 ? -1.542 7.673 12.633 1.00 57.00 72 GLU A N 1
ATOM 557 C CA . GLU A 1 72 ? -2.197 9.006 12.651 1.00 57.00 72 GLU A CA 1
ATOM 558 C C . GLU A 1 72 ? -1.166 10.148 12.595 1.00 57.00 72 GLU A C 1
ATOM 560 O O . GLU A 1 72 ? -1.166 10.879 11.568 1.00 57.00 72 GLU A O 1
#

Sequence (72 aa):
MDPYVILAIIVVIALVAIFFITYVLNKKTPVPEGCENIKISDENCLSCGNMDCHIKQGIDLKKIEEELKEDE